Protein AF-X0TQ96-F1 (afdb_monomer)

Foldseek 3Di:
DPPPPPDDDDDDPQQDKDFDDDPVQVVVVVVVVVDDPVPDDDDDTPPDIDGRVGD

Solvent-accessible surface area (backbone atoms only — not comparable to full-atom values): 3867 Å² total; per-residue (Å²): 133,82,76,72,75,81,77,81,86,65,88,75,88,34,73,62,70,44,67,69,61,60,68,67,56,54,53,53,50,55,62,63,59,74,50,95,59,91,86,65,89,79,90,88,70,60,88,49,77,41,29,64,78,78,107

pLDDT: mean 91.71, std 11.37, range [49.19, 98.44]

Nearest PDB structures (foldseek):
  4lk3-assembly1_D  TM=8.597E-01  e=6.422E-01  Homo sapiens

Structure (mmCIF, N/CA/C/O backbone):
data_AF-X0TQ96-F1
#
_entry.id   AF-X0TQ96-F1
#
loop_
_atom_site.group_PDB
_atom_site.id
_atom_site.type_symbol
_atom_site.label_atom_id
_atom_site.label_alt_id
_atom_site.label_comp_id
_atom_site.label_asym_id
_atom_site.label_entity_id
_atom_site.label_seq_id
_atom_site.pdbx_PDB_ins_code
_atom_site.Cartn_x
_atom_site.Cartn_y
_atom_site.Cartn_z
_atom_site.occupancy
_atom_site.B_iso_or_equiv
_atom_site.auth_seq_id
_atom_site.auth_comp_id
_atom_site.auth_asym_id
_atom_site.auth_atom_id
_atom_site.pdbx_PDB_model_num
ATOM 1 N N . MET A 1 1 ? -0.135 7.507 -41.934 1.00 49.19 1 MET A N 1
ATOM 2 C CA . MET A 1 1 ? -0.156 8.528 -40.872 1.00 49.19 1 MET A CA 1
ATOM 3 C C . MET A 1 1 ? 0.222 7.816 -39.589 1.00 49.19 1 MET A C 1
ATOM 5 O O . MET A 1 1 ? -0.582 7.050 -39.077 1.00 49.19 1 MET A O 1
ATOM 9 N N . ASP A 1 2 ? 1.482 7.944 -39.184 1.00 63.91 2 ASP A N 1
ATOM 10 C CA . ASP A 1 2 ? 1.989 7.424 -37.914 1.00 63.91 2 ASP A CA 1
ATOM 11 C C . ASP A 1 2 ? 1.442 8.339 -36.814 1.00 63.91 2 ASP A C 1
ATOM 13 O O . ASP A 1 2 ? 1.846 9.498 -36.710 1.00 63.91 2 ASP A O 1
ATOM 17 N N . TYR A 1 3 ? 0.420 7.880 -36.087 1.00 57.59 3 TYR A N 1
ATOM 18 C CA . TYR A 1 3 ? -0.037 8.565 -34.882 1.00 57.59 3 TYR A CA 1
ATOM 19 C C . TYR A 1 3 ? 1.084 8.404 -33.865 1.00 57.59 3 TYR A C 1
ATOM 21 O O . TYR A 1 3 ? 1.096 7.397 -33.163 1.00 57.59 3 TYR A O 1
ATOM 29 N N . GLY A 1 4 ? 2.043 9.341 -33.881 1.00 59.62 4 GLY A N 1
ATOM 30 C CA . GLY A 1 4 ? 3.272 9.320 -33.091 1.00 59.62 4 GLY A CA 1
ATOM 31 C C . GLY A 1 4 ? 3.038 8.622 -31.763 1.00 59.62 4 GLY A C 1
ATOM 32 O O . GLY A 1 4 ? 2.308 9.131 -30.913 1.00 59.62 4 GLY A O 1
ATOM 33 N N . LYS A 1 5 ? 3.562 7.396 -31.675 1.00 63.22 5 LYS A N 1
ATOM 34 C CA . LYS A 1 5 ? 3.322 6.455 -30.585 1.00 63.22 5 LYS A CA 1
ATOM 35 C C . LYS A 1 5 ? 3.577 7.202 -29.281 1.00 63.22 5 LYS A C 1
ATOM 37 O O . LYS A 1 5 ? 4.721 7.563 -29.015 1.00 63.22 5 LYS A O 1
ATOM 42 N N . LEU A 1 6 ? 2.522 7.501 -28.521 1.00 72.12 6 LEU A N 1
ATOM 43 C CA . LEU A 1 6 ? 2.673 8.174 -27.237 1.00 72.12 6 LEU A CA 1
ATOM 44 C C . LEU A 1 6 ? 3.491 7.225 -26.361 1.00 72.12 6 LEU A C 1
ATOM 46 O O . LEU A 1 6 ? 3.017 6.154 -25.980 1.00 72.12 6 LEU A O 1
ATOM 50 N N . VAL A 1 7 ? 4.763 7.559 -26.158 1.00 82.25 7 VAL A N 1
ATOM 51 C CA . VAL A 1 7 ? 5.665 6.754 -25.343 1.00 82.25 7 VAL A CA 1
ATOM 52 C C . VAL A 1 7 ? 5.196 6.908 -23.907 1.00 82.25 7 VAL A C 1
ATOM 54 O O . VAL A 1 7 ? 5.142 8.021 -23.387 1.00 82.25 7 VAL A O 1
ATOM 57 N N .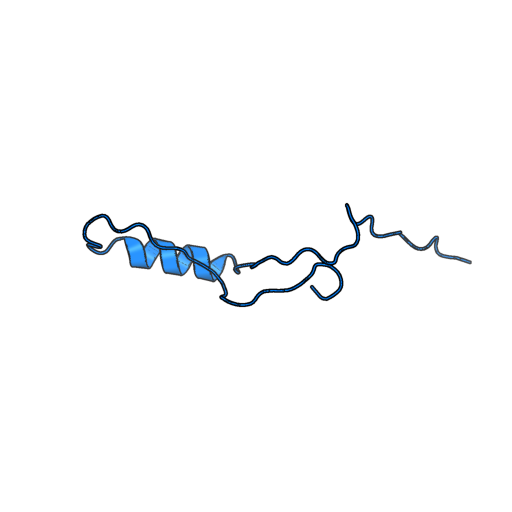 LEU A 1 8 ? 4.831 5.793 -23.280 1.00 86.94 8 LEU A N 1
ATOM 58 C CA . LEU A 1 8 ? 4.626 5.758 -21.843 1.00 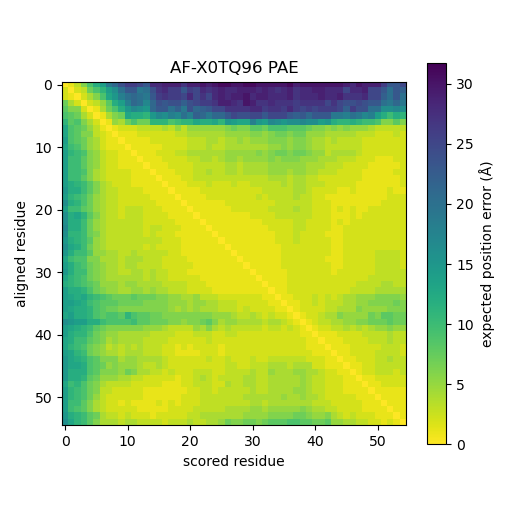86.94 8 LEU A CA 1
ATOM 59 C C . LEU A 1 8 ? 6.007 5.790 -21.190 1.00 86.94 8 LEU A C 1
ATOM 61 O O . LEU A 1 8 ? 6.753 4.815 -21.263 1.00 86.94 8 LEU A O 1
ATOM 65 N N . GLU A 1 9 ? 6.373 6.933 -20.617 1.00 92.00 9 GLU A N 1
ATOM 66 C CA . GLU A 1 9 ? 7.609 7.056 -19.852 1.00 92.00 9 GLU A CA 1
ATOM 67 C C . GLU A 1 9 ? 7.480 6.265 -18.545 1.00 92.00 9 GLU A C 1
ATOM 69 O O . GLU A 1 9 ? 6.567 6.495 -17.750 1.00 92.00 9 GLU A O 1
ATOM 74 N N . ILE A 1 10 ? 8.403 5.328 -18.329 1.00 92.50 10 ILE A N 1
ATOM 75 C CA 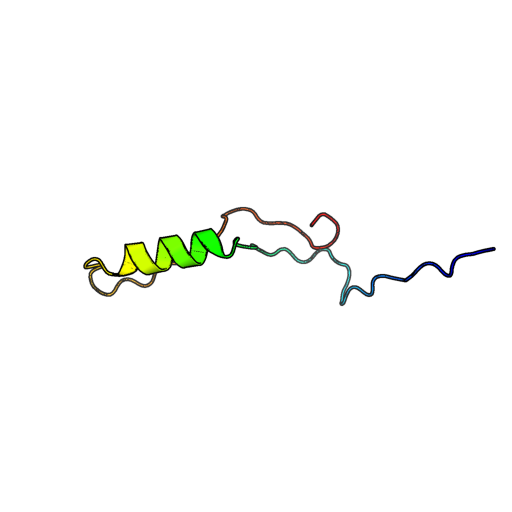. ILE A 1 10 ? 8.538 4.570 -17.085 1.00 92.50 10 ILE A CA 1
ATOM 76 C C . ILE A 1 10 ? 9.871 4.966 -16.460 1.00 92.50 10 ILE A C 1
ATOM 78 O O . ILE A 1 10 ? 10.924 4.837 -17.082 1.00 92.50 10 ILE A O 1
ATOM 82 N N . PHE A 1 11 ? 9.835 5.438 -15.216 1.00 94.75 11 PHE A N 1
ATOM 83 C CA . PHE A 1 11 ? 11.055 5.707 -14.463 1.00 94.75 11 PHE A CA 1
ATOM 84 C C . PHE A 1 11 ? 11.674 4.387 -13.981 1.00 94.75 11 PHE A C 1
ATOM 86 O O . PHE A 1 11 ? 11.060 3.652 -13.202 1.00 94.75 11 PHE A O 1
ATOM 93 N N . GLY A 1 12 ? 12.904 4.109 -14.425 1.00 94.50 12 GLY A N 1
ATOM 94 C CA . GLY A 1 12 ? 13.609 2.849 -14.167 1.00 94.50 12 GLY A CA 1
ATOM 95 C C . GLY A 1 12 ? 13.400 1.824 -15.285 1.00 94.50 12 GLY A C 1
ATOM 96 O O . GLY A 1 12 ? 13.141 2.196 -16.425 1.00 94.50 12 GLY A O 1
ATOM 97 N N . ASP A 1 13 ? 13.538 0.537 -14.965 1.00 95.44 13 ASP A N 1
ATOM 98 C CA . ASP A 1 13 ? 13.363 -0.570 -15.922 1.00 95.44 13 ASP A CA 1
ATOM 99 C C . ASP A 1 13 ? 11.981 -1.246 -15.842 1.00 95.44 13 ASP A C 1
ATOM 101 O O . ASP A 1 13 ? 11.710 -2.190 -16.580 1.00 95.44 13 ASP A O 1
ATOM 105 N N . GLY A 1 14 ? 11.109 -0.770 -14.948 1.00 96.06 14 GLY A N 1
ATOM 106 C CA . GLY A 1 14 ? 9.759 -1.295 -14.751 1.00 96.06 14 GLY A CA 1
ATOM 107 C C . GLY A 1 14 ? 9.688 -2.586 -13.926 1.00 96.06 14 GLY A C 1
ATOM 108 O O . GLY A 1 14 ? 8.587 -3.008 -13.585 1.00 96.06 14 GLY A O 1
ATOM 109 N N . SER A 1 15 ? 10.822 -3.189 -13.547 1.00 97.62 15 SER A N 1
ATOM 110 C CA . SER A 1 15 ? 10.870 -4.444 -12.779 1.00 97.62 15 SER A CA 1
ATOM 111 C C . SER A 1 15 ? 10.562 -4.273 -11.286 1.00 97.62 15 SER A C 1
ATOM 113 O O . SER A 1 15 ? 10.472 -5.250 -10.538 1.00 97.62 15 SER A O 1
ATOM 115 N N . GLN A 1 16 ? 10.406 -3.032 -10.818 1.00 97.62 16 GLN A N 1
ATOM 116 C CA . GLN A 1 16 ? 10.124 -2.755 -9.420 1.00 97.62 16 GLN A CA 1
ATOM 117 C C . GLN A 1 16 ? 8.754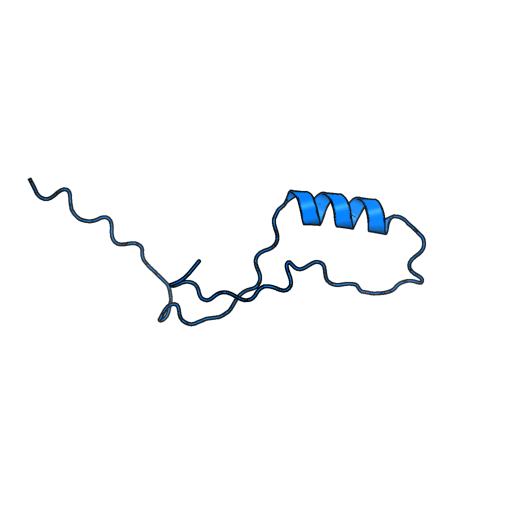 -3.301 -9.002 1.00 97.62 16 GLN A C 1
ATOM 119 O O . GLN A 1 16 ? 7.728 -2.954 -9.577 1.00 97.62 16 GLN A O 1
ATOM 124 N N . LEU A 1 17 ? 8.733 -4.096 -7.933 1.00 97.75 17 LEU A N 1
ATOM 125 C CA . LEU A 1 17 ? 7.502 -4.673 -7.392 1.00 97.75 17 LEU A CA 1
ATOM 126 C C . LEU A 1 17 ? 6.773 -3.690 -6.473 1.00 97.75 17 LEU A C 1
ATOM 128 O O . LEU A 1 17 ? 7.402 -3.028 -5.638 1.00 97.75 17 LEU A O 1
ATOM 132 N N . ARG A 1 18 ? 5.448 -3.608 -6.600 1.00 97.00 18 ARG A N 1
ATOM 133 C CA . ARG A 1 18 ? 4.566 -2.821 -5.724 1.00 97.00 18 ARG A CA 1
ATOM 134 C C . ARG A 1 18 ? 3.282 -3.593 -5.417 1.00 97.00 18 ARG A C 1
ATOM 136 O O . ARG A 1 18 ? 2.837 -4.404 -6.221 1.00 97.00 18 ARG A O 1
ATOM 143 N N . ASP A 1 19 ? 2.704 -3.318 -4.249 1.00 97.75 19 ASP A N 1
ATOM 144 C CA . ASP A 1 19 ? 1.336 -3.709 -3.897 1.00 97.75 19 ASP A CA 1
ATOM 145 C C . ASP A 1 19 ? 0.433 -2.489 -4.123 1.00 97.75 19 ASP A C 1
ATOM 147 O O . ASP A 1 19 ? 0.684 -1.415 -3.567 1.00 97.75 19 ASP A O 1
ATOM 151 N N . PHE A 1 20 ? -0.593 -2.649 -4.958 1.00 97.19 20 PHE A N 1
ATOM 152 C CA . PHE A 1 20 ? -1.611 -1.632 -5.194 1.00 97.19 20 PHE A CA 1
ATOM 153 C C . PHE A 1 20 ? -2.923 -2.080 -4.562 1.00 97.19 20 PHE A C 1
ATOM 155 O O . PHE A 1 20 ? -3.434 -3.155 -4.858 1.00 97.19 20 PHE A O 1
ATOM 162 N N . THR A 1 21 ? -3.504 -1.236 -3.712 1.00 97.31 21 THR A N 1
ATOM 163 C CA . THR A 1 21 ? -4.781 -1.530 -3.051 1.00 97.31 21 THR A CA 1
ATOM 164 C C . THR A 1 21 ? -5.880 -0.643 -3.609 1.00 97.31 21 THR A C 1
ATOM 166 O O . THR A 1 21 ? -5.713 0.573 -3.716 1.00 97.31 21 THR A O 1
ATOM 169 N N . TYR A 1 22 ? -7.015 -1.247 -3.962 1.00 97.44 22 TYR A N 1
ATOM 170 C CA . TYR A 1 22 ? -8.156 -0.508 -4.483 1.00 97.44 22 TYR A CA 1
ATOM 171 C C . TYR A 1 22 ? -8.775 0.391 -3.403 1.00 97.44 22 TYR A C 1
ATOM 173 O O . TYR A 1 22 ? -8.858 0.022 -2.230 1.00 97.44 22 TYR A O 1
ATOM 181 N N . ILE A 1 23 ? -9.230 1.584 -3.794 1.00 98.00 23 ILE A N 1
ATOM 182 C CA . ILE A 1 23 ? -9.649 2.621 -2.840 1.00 98.00 23 ILE A CA 1
ATOM 183 C C . ILE A 1 23 ? -10.806 2.175 -1.935 1.00 98.00 23 ILE A C 1
ATOM 185 O O . ILE A 1 23 ? -10.813 2.492 -0.744 1.00 98.00 23 ILE A O 1
ATOM 189 N N . ASP A 1 24 ? -11.738 1.370 -2.448 1.00 98.44 24 ASP A N 1
ATOM 190 C CA . ASP A 1 24 ? -12.857 0.885 -1.639 1.00 98.44 24 ASP A CA 1
ATOM 191 C C . ASP A 1 24 ? -12.408 -0.096 -0.547 1.00 98.44 24 ASP A C 1
ATOM 193 O O . ASP A 1 24 ? -13.043 -0.168 0.507 1.00 98.44 24 ASP A O 1
ATOM 197 N N . ASP A 1 25 ? -11.319 -0.843 -0.757 1.00 97.44 25 ASP A N 1
ATOM 198 C CA . ASP A 1 25 ? -10.750 -1.714 0.276 1.00 97.44 25 ASP A CA 1
ATOM 199 C C . ASP A 1 25 ? -10.127 -0.899 1.406 1.00 97.44 25 ASP A C 1
ATOM 201 O O . ASP A 1 25 ? -10.349 -1.217 2.576 1.00 97.44 25 ASP A O 1
ATOM 205 N N . ILE A 1 26 ? -9.446 0.204 1.079 1.00 9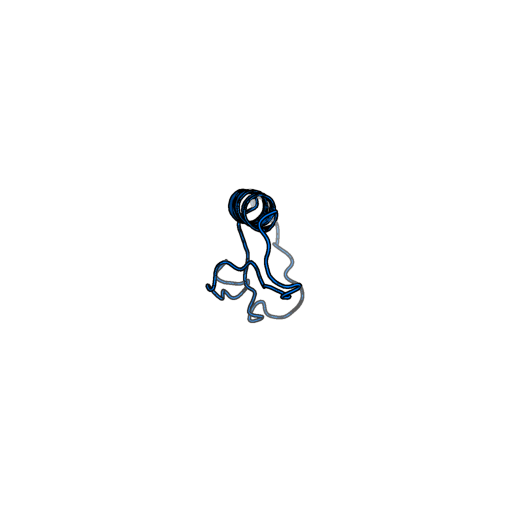7.75 26 ILE A N 1
ATOM 206 C CA . ILE A 1 26 ? -8.935 1.150 2.079 1.00 97.75 26 ILE A CA 1
ATOM 207 C C . ILE A 1 26 ? -10.088 1.787 2.858 1.00 97.75 26 ILE A C 1
ATOM 209 O O . ILE A 1 26 ? -10.050 1.822 4.090 1.00 97.75 26 ILE A O 1
ATOM 213 N N . ALA A 1 27 ? -11.146 2.235 2.176 1.00 98.38 27 ALA A N 1
ATOM 214 C CA . ALA A 1 27 ? -12.322 2.807 2.830 1.00 98.38 27 ALA A CA 1
ATOM 215 C C . ALA A 1 27 ? -12.996 1.797 3.780 1.00 98.38 27 ALA A C 1
ATOM 217 O O . ALA A 1 27 ? -13.226 2.099 4.955 1.00 98.38 27 ALA A O 1
ATOM 218 N N . ARG A 1 28 ? -13.252 0.565 3.311 1.00 98.19 28 ARG A N 1
ATOM 219 C CA . ARG A 1 28 ? -13.832 -0.513 4.133 1.00 98.19 28 ARG A CA 1
ATOM 220 C C . ARG A 1 28 ? -12.938 -0.891 5.309 1.00 98.19 28 ARG A C 1
ATOM 222 O O . ARG A 1 28 ? -13.445 -1.077 6.416 1.00 98.19 28 ARG A O 1
ATOM 229 N N . GLY A 1 29 ? -11.634 -1.029 5.078 1.00 96.31 29 GLY A N 1
ATOM 230 C CA . GLY A 1 29 ? -10.651 -1.332 6.115 1.00 96.31 29 GLY A CA 1
ATOM 231 C C . GLY A 1 29 ? -10.642 -0.261 7.202 1.00 96.31 29 GLY A C 1
ATOM 232 O O . GLY A 1 29 ? -10.714 -0.584 8.386 1.00 96.31 29 GLY A O 1
ATOM 233 N N . THR A 1 30 ? -10.663 1.012 6.802 1.00 97.19 30 THR A N 1
ATOM 234 C CA . THR A 1 30 ? -10.647 2.162 7.718 1.00 97.19 30 THR A CA 1
ATOM 235 C C . THR A 1 30 ? -11.897 2.196 8.598 1.00 97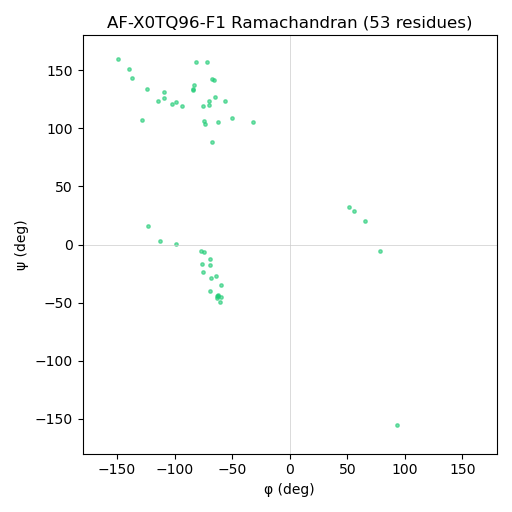.19 30 THR A C 1
ATOM 237 O O . THR A 1 30 ? -11.788 2.355 9.810 1.00 97.19 30 THR A O 1
ATOM 240 N N . ILE A 1 31 ? -13.087 1.958 8.030 1.00 98.00 31 ILE A N 1
ATOM 241 C CA . ILE A 1 31 ? -14.333 1.853 8.811 1.00 98.00 31 ILE A CA 1
ATOM 242 C C . ILE A 1 31 ? -14.263 0.677 9.797 1.00 98.00 31 ILE A C 1
ATOM 244 O O . ILE A 1 31 ? -14.631 0.821 10.962 1.00 98.00 31 ILE A O 1
ATOM 248 N N . LYS A 1 32 ? -13.757 -0.488 9.366 1.00 96.50 32 LYS A N 1
ATOM 249 C CA . LYS A 1 32 ? -13.584 -1.661 10.242 1.00 96.50 32 LYS A CA 1
ATOM 250 C C . LYS A 1 32 ? -12.576 -1.420 11.368 1.00 96.50 32 LYS A C 1
ATOM 252 O O . LYS A 1 32 ? -12.699 -2.058 12.412 1.00 96.50 32 LYS A O 1
ATOM 257 N N . ALA A 1 33 ? -11.604 -0.531 11.171 1.00 96.38 33 ALA A N 1
ATOM 258 C CA . ALA A 1 33 ? -10.591 -0.185 12.164 1.00 96.38 33 ALA A CA 1
ATOM 259 C C . ALA A 1 33 ? -11.113 0.701 13.306 1.00 96.38 33 ALA A C 1
ATOM 261 O O . ALA A 1 33 ? -10.402 0.901 14.281 1.00 96.38 33 ALA A O 1
ATOM 262 N N . LEU A 1 34 ? -12.360 1.183 13.235 1.00 95.81 34 LEU A N 1
ATOM 263 C CA . LEU A 1 34 ? -12.991 1.925 14.333 1.00 95.81 34 LEU A CA 1
ATOM 264 C C . LEU A 1 34 ? -13.296 1.054 15.564 1.00 95.81 34 LEU A C 1
ATOM 266 O O . LEU A 1 34 ? -13.629 1.578 16.626 1.00 95.81 34 LEU A O 1
ATOM 270 N N . ARG A 1 35 ? -13.211 -0.276 15.436 1.00 95.50 35 ARG A N 1
ATOM 271 C CA . ARG A 1 35 ? -13.322 -1.190 16.579 1.00 95.50 35 ARG A CA 1
ATOM 272 C C . ARG A 1 35 ? -12.072 -1.104 17.468 1.00 95.50 35 ARG A C 1
ATOM 274 O O . ARG A 1 35 ? -11.004 -0.771 16.964 1.00 95.50 35 ARG A O 1
ATOM 281 N N . PRO A 1 36 ? -12.153 -1.483 18.754 1.00 95.25 36 PRO A N 1
ATOM 282 C CA . PRO A 1 36 ? -10.963 -1.642 19.581 1.00 95.25 36 PRO A CA 1
ATOM 283 C C . PRO A 1 36 ? -9.988 -2.637 18.933 1.00 95.25 36 PRO A C 1
ATOM 285 O O . PRO A 1 36 ? -10.360 -3.767 18.601 1.00 95.25 36 PRO A O 1
ATOM 288 N N . LEU A 1 37 ? -8.762 -2.170 18.707 1.00 94.38 37 LEU A N 1
ATOM 289 C CA . LEU A 1 37 ? -7.653 -2.910 18.100 1.00 94.38 37 LEU A CA 1
ATOM 290 C C . LEU A 1 37 ? -6.430 -2.950 19.024 1.00 94.38 37 LEU A C 1
ATOM 292 O O . LEU A 1 37 ? -5.335 -3.188 18.545 1.00 94.38 37 LEU A O 1
ATOM 296 N N . ASP A 1 38 ? -6.591 -2.644 20.314 1.00 93.94 38 ASP A N 1
ATOM 297 C CA . ASP A 1 38 ? -5.506 -2.646 21.309 1.00 93.94 38 ASP A CA 1
ATOM 298 C C . ASP A 1 38 ? -4.258 -1.840 20.897 1.00 93.94 38 ASP A C 1
ATOM 300 O O . ASP A 1 38 ? -3.142 -2.142 21.302 1.00 93.94 38 ASP A O 1
ATOM 304 N N . TYR A 1 39 ? -4.469 -0.759 20.133 1.00 92.56 39 TYR A N 1
ATOM 305 C CA . TYR A 1 39 ? -3.422 0.127 19.602 1.00 92.56 39 TYR A CA 1
ATOM 306 C C . TYR A 1 39 ? -2.474 -0.531 18.583 1.00 92.56 39 TYR A C 1
ATOM 308 O O . TYR A 1 39 ? -1.390 -0.009 18.323 1.00 92.56 39 TYR A O 1
ATOM 316 N N . GLU A 1 40 ? -2.894 -1.634 17.964 1.00 95.62 40 GLU A N 1
ATOM 317 C CA . GLU A 1 40 ? -2.121 -2.322 16.933 1.00 95.62 40 GLU A CA 1
ATOM 318 C C . GLU A 1 40 ? -1.957 -1.488 15.654 1.00 95.62 40 GLU A C 1
ATOM 320 O O . GLU A 1 40 ? -2.883 -0.825 15.174 1.00 95.62 40 GLU A O 1
ATOM 325 N N . ILE A 1 41 ? -0.767 -1.585 15.057 1.00 94.94 41 ILE A N 1
ATOM 326 C CA . ILE A 1 41 ? -0.467 -1.029 13.736 1.00 94.94 41 ILE A CA 1
ATOM 327 C C . ILE A 1 41 ? -0.706 -2.131 12.705 1.00 94.94 41 ILE A C 1
ATOM 329 O O . ILE A 1 41 ? -0.058 -3.175 12.736 1.00 94.94 41 ILE A O 1
ATOM 333 N N . ILE A 1 42 ? -1.632 -1.897 11.775 1.00 94.75 42 ILE A N 1
ATOM 334 C CA . ILE A 1 42 ? -2.072 -2.902 10.802 1.00 94.75 42 ILE A CA 1
ATOM 335 C C . ILE A 1 42 ? -1.896 -2.360 9.386 1.00 94.75 42 ILE A C 1
ATOM 337 O O . ILE A 1 42 ? -2.307 -1.241 9.084 1.00 94.75 42 ILE A O 1
ATOM 341 N N . ASN A 1 43 ? -1.333 -3.183 8.503 1.00 95.38 43 ASN A N 1
ATOM 342 C CA . ASN A 1 43 ? -1.231 -2.870 7.082 1.00 95.38 43 ASN A CA 1
ATOM 343 C C . ASN A 1 43 ? -2.522 -3.249 6.347 1.00 95.38 43 ASN A C 1
ATOM 345 O O . ASN A 1 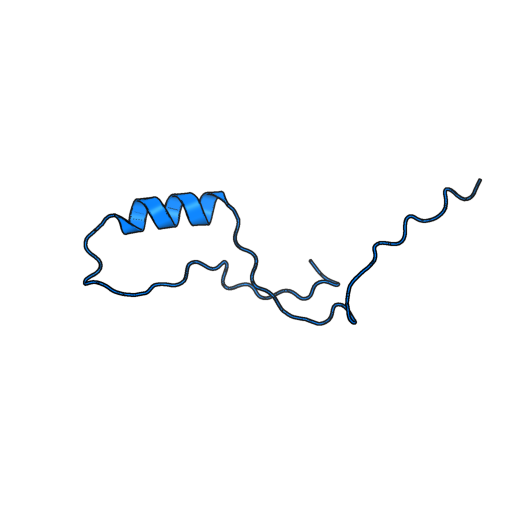43 ? -3.013 -4.370 6.488 1.00 95.38 43 ASN A O 1
ATOM 349 N N . PHE A 1 44 ? -3.026 -2.344 5.508 1.00 96.50 44 PHE A N 1
ATOM 350 C CA . PHE A 1 44 ? -4.011 -2.666 4.475 1.00 96.50 44 PHE A CA 1
ATOM 351 C C . PHE A 1 44 ? -3.296 -2.746 3.129 1.00 96.50 44 PHE A C 1
ATOM 353 O O . PHE A 1 44 ? -2.657 -1.784 2.712 1.00 96.50 44 PHE A O 1
ATOM 360 N N . GLY A 1 45 ? -3.382 -3.911 2.493 1.00 95.81 45 GLY A N 1
ATOM 361 C CA . GLY A 1 45 ? -2.700 -4.242 1.245 1.00 95.81 45 GLY A CA 1
ATOM 362 C C . GLY A 1 45 ? -3.525 -5.241 0.439 1.00 95.81 45 GLY A C 1
ATOM 363 O O . GLY A 1 45 ? -4.361 -5.946 1.013 1.00 95.81 45 GLY A O 1
ATOM 364 N N . SER A 1 46 ? -3.290 -5.335 -0.869 1.00 95.56 46 SER A N 1
ATOM 365 C CA . SER A 1 46 ? -3.905 -6.370 -1.710 1.00 95.56 46 SER A CA 1
ATOM 366 C C . SER A 1 46 ? -3.254 -7.743 -1.517 1.00 95.56 46 SER A C 1
ATOM 368 O O . SER A 1 46 ? -3.844 -8.758 -1.884 1.00 95.56 46 SER A O 1
ATOM 370 N N . ASN A 1 47 ? -2.049 -7.779 -0.928 1.00 95.12 47 ASN A N 1
ATOM 371 C CA . ASN A 1 47 ? -1.195 -8.961 -0.823 1.00 95.12 47 ASN A CA 1
ATOM 372 C C . ASN A 1 47 ? -0.890 -9.588 -2.197 1.00 95.12 47 ASN A C 1
ATOM 374 O O . ASN A 1 47 ? -0.682 -10.796 -2.316 1.00 95.12 47 ASN A O 1
ATOM 378 N N . ASN A 1 48 ? -0.879 -8.754 -3.239 1.00 95.94 48 ASN A N 1
ATOM 379 C CA . ASN A 1 48 ? -0.543 -9.126 -4.602 1.00 95.94 48 ASN A CA 1
ATOM 380 C C . ASN A 1 48 ? 0.534 -8.172 -5.128 1.00 95.94 48 ASN A C 1
ATOM 382 O O . ASN A 1 48 ? 0.269 -7.001 -5.397 1.00 95.94 48 ASN A O 1
ATOM 386 N N . LEU A 1 49 ? 1.760 -8.676 -5.251 1.00 97.12 49 LEU A N 1
ATOM 387 C CA . LEU A 1 49 ? 2.873 -7.915 -5.806 1.00 97.12 49 LEU A CA 1
ATOM 388 C C . LEU A 1 49 ? 2.853 -8.008 -7.330 1.00 97.12 49 LEU A C 1
ATOM 390 O O . LEU A 1 49 ? 2.750 -9.101 -7.881 1.00 97.12 49 LEU A O 1
ATOM 394 N N . ILE A 1 50 ? 3.023 -6.870 -7.993 1.00 97.44 50 ILE A N 1
ATOM 395 C CA . ILE A 1 50 ? 3.131 -6.784 -9.449 1.00 97.44 50 ILE A CA 1
ATOM 396 C C . ILE A 1 50 ? 4.255 -5.822 -9.828 1.00 97.44 50 ILE A C 1
ATOM 398 O O . ILE A 1 50 ? 4.499 -4.834 -9.125 1.00 97.44 50 ILE A O 1
ATOM 402 N N . ASP A 1 51 ? 4.986 -6.138 -10.893 1.00 97.44 51 ASP A N 1
ATOM 403 C CA . ASP A 1 51 ? 5.933 -5.202 -11.495 1.00 97.44 51 ASP A CA 1
ATOM 404 C C . ASP A 1 51 ? 5.196 -4.223 -12.419 1.00 97.44 51 ASP A C 1
ATOM 406 O O . ASP A 1 51 ? 4.101 -4.509 -12.901 1.00 97.44 51 ASP A O 1
ATOM 410 N N . LEU A 1 52 ? 5.780 -3.052 -12.671 1.00 95.88 52 LEU A N 1
ATOM 411 C CA . LEU A 1 52 ? 5.111 -2.025 -13.474 1.00 95.88 52 LEU A CA 1
ATOM 412 C C . LEU A 1 52 ? 4.985 -2.394 -14.956 1.00 95.88 52 LEU A C 1
ATOM 4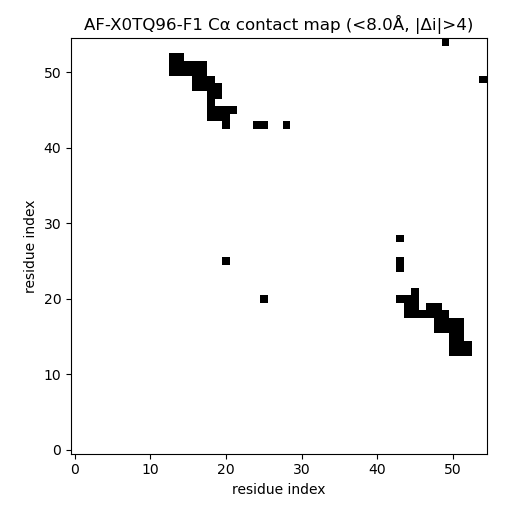14 O O . LEU A 1 52 ? 4.177 -1.779 -15.647 1.00 95.88 52 LEU A O 1
ATOM 418 N N . MET A 1 53 ? 5.762 -3.362 -15.454 1.00 95.38 53 MET A N 1
ATOM 419 C CA . MET A 1 53 ? 5.634 -3.836 -16.836 1.00 95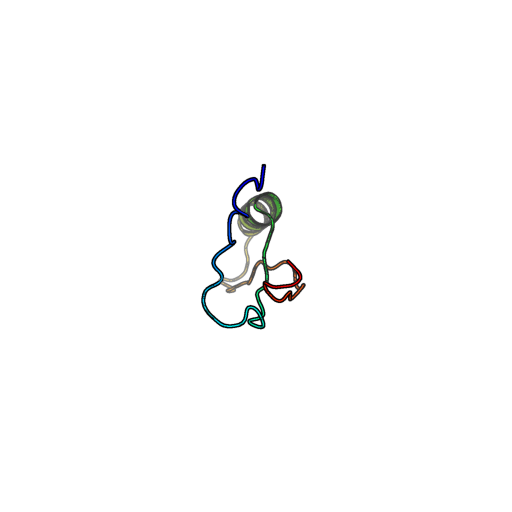.38 53 MET A CA 1
ATOM 420 C C . MET A 1 53 ? 4.411 -4.735 -17.030 1.00 95.38 53 MET A C 1
ATOM 422 O O . MET A 1 53 ? 3.928 -4.849 -18.156 1.00 95.38 53 MET A O 1
ATOM 426 N N . ASN A 1 54 ? 3.923 -5.357 -15.955 1.00 93.69 54 ASN A N 1
ATOM 427 C CA . ASN A 1 54 ? 2.779 -6.267 -15.962 1.00 93.69 54 ASN A CA 1
ATOM 428 C C . ASN A 1 54 ? 1.547 -5.726 -15.220 1.00 93.69 54 ASN A C 1
ATOM 430 O O . ASN A 1 54 ? 0.564 -6.458 -15.113 1.00 93.69 54 ASN A O 1
ATOM 434 N N . LEU A 1 55 ? 1.605 -4.489 -14.708 1.00 87.62 55 LEU A N 1
ATOM 435 C CA . LEU A 1 55 ? 0.479 -3.802 -14.065 1.00 87.62 55 LEU A CA 1
ATOM 436 C C . LEU A 1 55 ? -0.709 -3.621 -15.022 1.00 87.62 55 LEU A C 1
ATOM 438 O O . LEU A 1 55 ? -1.846 -3.887 -14.571 1.00 87.62 55 LEU A O 1
#

Mean predicted aligned error: 5.65 Å

Sequence (55 aa):
MDYGKLVLEIFGDGSQLRDFTYIDDIARGTIKALRPLDYEIINFGSNNLIDLMNL

Organism: NCBI:txid412755

Secondary structure (DSSP, 8-state):
----------SS-S--EEE---HHHHHHHHHHTTS--TT-------S-EEETTT-

Radius of gyration: 17.92 Å; Cα contacts (8 Å, |Δi|>4): 35; chains: 1; bounding box: 28×18×62 Å

InterPro domains:
  IPR001509 NAD-dependent epimerase/dehydratase [PF01370] (7-44)
  IPR036291 NAD(P)-binding domain superfamily [SSF51735] (7-52)